Protein AF-A0A7Z1N8S4-F1 (afdb_monomer)

Structure (mmCIF, N/CA/C/O backbone):
data_AF-A0A7Z1N8S4-F1
#
_entry.id   AF-A0A7Z1N8S4-F1
#
loop_
_atom_site.group_PDB
_atom_site.id
_atom_site.type_symbol
_atom_site.label_atom_id
_atom_site.label_alt_id
_atom_site.label_comp_id
_atom_site.label_asym_id
_atom_site.label_entity_id
_atom_site.label_seq_id
_atom_site.pdbx_PDB_ins_code
_atom_site.Cartn_x
_atom_site.Cartn_y
_atom_site.Cartn_z
_atom_site.occupancy
_atom_site.B_iso_or_equiv
_atom_site.auth_seq_id
_atom_site.auth_comp_id
_atom_site.auth_asym_id
_atom_site.auth_atom_id
_atom_site.pdbx_PDB_model_num
ATOM 1 N N . GLY A 1 1 ? 11.224 17.276 -25.475 1.00 45.38 1 GLY A N 1
ATOM 2 C CA . GLY A 1 1 ? 9.980 16.967 -24.745 1.00 45.38 1 GLY A CA 1
ATOM 3 C C . GLY A 1 1 ? 10.039 15.533 -24.276 1.00 45.38 1 GLY A C 1
ATOM 4 O O . GLY A 1 1 ? 10.551 14.698 -25.012 1.00 45.38 1 GLY A O 1
ATOM 5 N N . ILE A 1 2 ? 9.596 15.248 -23.055 1.00 50.91 2 ILE A N 1
ATOM 6 C CA . ILE A 1 2 ? 9.594 13.884 -22.519 1.00 50.91 2 ILE A CA 1
ATOM 7 C C . ILE A 1 2 ? 8.451 13.149 -23.230 1.00 50.91 2 ILE A C 1
ATOM 9 O O . ILE A 1 2 ? 7.285 13.428 -22.971 1.00 50.91 2 ILE A O 1
ATOM 13 N N . GLY A 1 3 ? 8.774 12.304 -24.210 1.00 57.47 3 GLY A N 1
ATOM 14 C CA . GLY A 1 3 ? 7.764 11.551 -24.955 1.00 57.47 3 GLY A CA 1
ATOM 15 C C . GLY A 1 3 ? 7.028 10.577 -24.037 1.00 57.47 3 GLY A C 1
ATOM 16 O O . GLY A 1 3 ? 7.669 9.878 -23.246 1.00 57.47 3 GLY A O 1
ATOM 17 N N . LEU A 1 4 ? 5.698 10.542 -24.144 1.00 62.12 4 LEU A N 1
ATOM 18 C CA . LEU A 1 4 ? 4.865 9.547 -23.473 1.00 62.12 4 LEU A CA 1
ATOM 19 C C . LEU A 1 4 ? 5.305 8.133 -23.887 1.00 62.12 4 LEU A C 1
ATOM 21 O O . LEU A 1 4 ? 5.625 7.921 -25.061 1.00 62.12 4 LEU A O 1
ATOM 25 N N . PRO A 1 5 ? 5.329 7.159 -22.959 1.00 6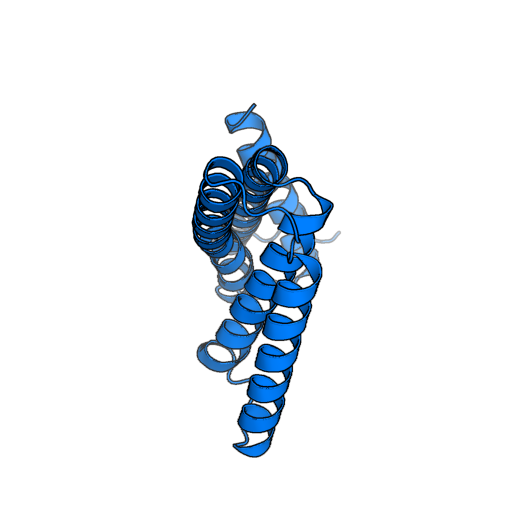3.97 5 PRO A N 1
ATOM 26 C CA . PRO A 1 5 ? 5.546 5.769 -23.335 1.00 63.97 5 PRO A CA 1
ATOM 27 C C . PRO A 1 5 ? 4.414 5.326 -24.272 1.00 63.97 5 PRO A C 1
ATOM 29 O O . PRO A 1 5 ? 3.249 5.589 -23.995 1.00 63.97 5 PRO A O 1
ATOM 32 N N . GLY A 1 6 ? 4.747 4.693 -25.397 1.00 70.81 6 GLY A N 1
ATOM 33 C CA . GLY A 1 6 ? 3.772 4.171 -26.361 1.00 70.81 6 GLY A CA 1
ATOM 34 C C . GLY A 1 6 ? 3.527 2.669 -26.191 1.00 70.81 6 GLY A C 1
ATOM 35 O O . GLY A 1 6 ? 4.354 1.954 -25.629 1.00 70.81 6 GLY A O 1
ATOM 36 N N . GLY A 1 7 ? 2.401 2.171 -26.706 1.00 78.31 7 GLY A N 1
ATOM 37 C CA . GLY A 1 7 ? 2.098 0.735 -26.750 1.00 78.31 7 GLY A CA 1
ATOM 38 C C . GLY A 1 7 ? 1.843 0.107 -25.374 1.00 78.31 7 GLY A C 1
ATOM 39 O O . GLY A 1 7 ? 1.203 0.709 -24.514 1.00 78.31 7 GLY A O 1
ATOM 40 N N . MET A 1 8 ? 2.351 -1.112 -25.160 1.00 77.88 8 MET A N 1
ATOM 41 C CA . MET A 1 8 ? 2.140 -1.892 -23.925 1.00 77.88 8 MET A CA 1
ATOM 42 C C . MET A 1 8 ? 2.617 -1.161 -22.666 1.00 77.88 8 MET A C 1
ATOM 44 O O . MET A 1 8 ? 2.021 -1.295 -21.603 1.00 77.88 8 MET A O 1
ATOM 48 N N . ALA A 1 9 ? 3.647 -0.330 -22.804 1.00 79.25 9 ALA A N 1
ATOM 49 C CA . ALA A 1 9 ? 4.199 0.473 -21.728 1.00 79.25 9 ALA A CA 1
ATOM 50 C C . ALA A 1 9 ? 3.178 1.451 -21.111 1.00 79.25 9 ALA A C 1
ATOM 52 O O . ALA A 1 9 ? 3.103 1.620 -19.891 1.00 79.25 9 ALA A O 1
ATOM 53 N N . LEU A 1 10 ? 2.340 2.056 -21.956 1.00 82.56 10 LEU A N 1
ATOM 54 C CA . LEU A 1 10 ? 1.260 2.937 -21.521 1.00 82.56 10 LEU A CA 1
ATOM 55 C C . LEU A 1 10 ? 0.187 2.149 -20.765 1.00 82.56 10 LEU A C 1
ATOM 57 O O . LEU A 1 10 ? -0.241 2.564 -19.691 1.00 82.56 10 LEU A O 1
ATOM 61 N N . VAL A 1 11 ? -0.201 0.988 -21.299 1.00 84.25 11 VAL A N 1
ATOM 62 C CA . VAL A 1 11 ? -1.229 0.117 -20.712 1.00 84.25 11 VAL A CA 1
ATOM 63 C C . VAL A 1 11 ? -0.804 -0.390 -19.333 1.00 84.25 11 VAL A C 1
ATOM 65 O O . VAL A 1 11 ? -1.565 -0.260 -18.379 1.00 84.25 11 VAL A O 1
ATOM 68 N N . PHE A 1 12 ? 0.423 -0.894 -19.185 1.00 84.88 12 PHE A N 1
ATOM 69 C CA . PHE A 1 12 ? 0.932 -1.355 -17.890 1.00 84.88 12 PHE A CA 1
ATOM 70 C C . PHE A 1 12 ? 1.063 -0.223 -16.866 1.00 84.88 12 PHE A C 1
ATOM 72 O O . PHE A 1 12 ? 0.772 -0.423 -15.687 1.00 84.88 12 PHE A O 1
ATOM 79 N N . SER A 1 13 ? 1.422 0.984 -17.304 1.00 86.19 13 SER A N 1
ATOM 80 C CA . SER A 1 13 ? 1.469 2.153 -16.420 1.00 86.19 13 SER A CA 1
ATOM 81 C C . SER A 1 13 ? 0.066 2.587 -15.966 1.00 86.19 13 SER A C 1
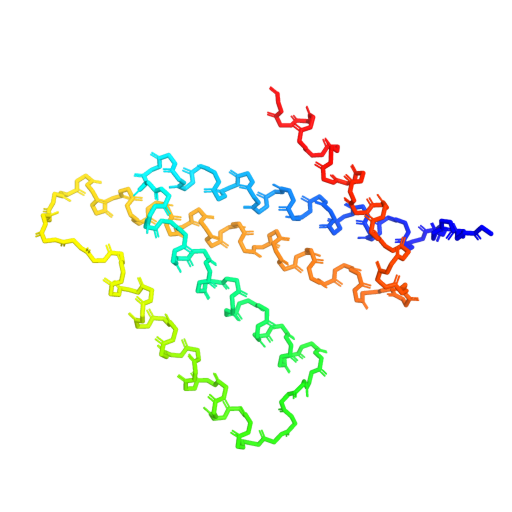ATOM 83 O O . SER A 1 13 ? -0.124 2.903 -14.794 1.00 86.19 13 SER A O 1
ATOM 85 N N . LEU A 1 14 ? -0.942 2.531 -16.847 1.00 89.31 14 LEU A N 1
ATOM 86 C CA . LEU A 1 14 ? -2.345 2.757 -16.474 1.00 89.31 14 LEU A CA 1
ATOM 87 C C . LEU A 1 14 ? -2.841 1.702 -15.476 1.00 89.31 14 LEU A C 1
ATOM 89 O O . LEU A 1 14 ? -3.449 2.057 -14.470 1.00 89.31 14 LEU A O 1
ATOM 93 N N . ILE A 1 15 ? -2.549 0.420 -15.724 1.00 88.94 15 ILE A N 1
ATOM 94 C CA . ILE A 1 15 ? -2.911 -0.692 -14.829 1.00 88.94 15 ILE A CA 1
ATOM 95 C C . ILE A 1 15 ? -2.235 -0.532 -13.464 1.00 88.94 15 ILE A C 1
ATOM 97 O O . ILE A 1 15 ? -2.871 -0.755 -12.439 1.00 88.94 15 ILE A O 1
ATOM 101 N N . SER A 1 16 ? -0.974 -0.098 -13.437 1.00 88.88 16 SER A N 1
ATOM 102 C CA . SER A 1 16 ? -0.255 0.215 -12.200 1.00 88.88 16 SER A CA 1
ATOM 103 C C . SER A 1 16 ? -0.973 1.304 -11.395 1.00 88.88 16 SER A C 1
ATOM 105 O O . SER A 1 16 ? -1.244 1.120 -10.208 1.00 88.88 16 SER A O 1
ATOM 107 N N . GLY A 1 17 ? -1.351 2.409 -12.048 1.00 89.62 17 GLY A N 1
ATOM 108 C CA . GLY A 1 17 ? -2.126 3.483 -11.424 1.00 89.62 17 GLY A CA 1
ATOM 109 C C . GLY A 1 17 ? -3.500 3.026 -10.930 1.00 89.62 17 GLY A C 1
ATOM 110 O O . GLY A 1 17 ? -3.911 3.368 -9.823 1.00 89.62 17 GLY A O 1
ATOM 111 N N . ALA A 1 18 ? -4.182 2.194 -11.717 1.00 91.88 18 ALA A N 1
ATOM 112 C CA . ALA A 1 18 ? -5.472 1.620 -11.357 1.00 91.88 18 ALA A CA 1
ATOM 113 C C . ALA A 1 18 ? -5.375 0.683 -10.140 1.00 91.88 18 ALA A C 1
ATOM 115 O O . ALA A 1 18 ? -6.186 0.781 -9.218 1.00 91.88 18 ALA A O 1
ATOM 116 N N . GLY A 1 19 ? -4.358 -0.184 -10.104 1.00 91.19 19 GLY A N 1
ATOM 117 C CA . GLY A 1 19 ? -4.077 -1.067 -8.971 1.00 91.19 19 GLY A CA 1
ATOM 118 C C . GLY A 1 19 ? -3.799 -0.283 -7.690 1.00 91.19 19 GLY A C 1
ATOM 119 O O . GLY A 1 19 ? -4.346 -0.606 -6.634 1.00 91.19 19 GLY A O 1
ATOM 120 N N . TRP A 1 20 ? -3.035 0.808 -7.792 1.00 91.50 20 TRP A N 1
ATOM 121 C CA . TRP A 1 20 ? -2.800 1.702 -6.661 1.00 91.50 20 TRP A CA 1
ATOM 122 C C . TRP A 1 20 ? -4.094 2.350 -6.159 1.00 9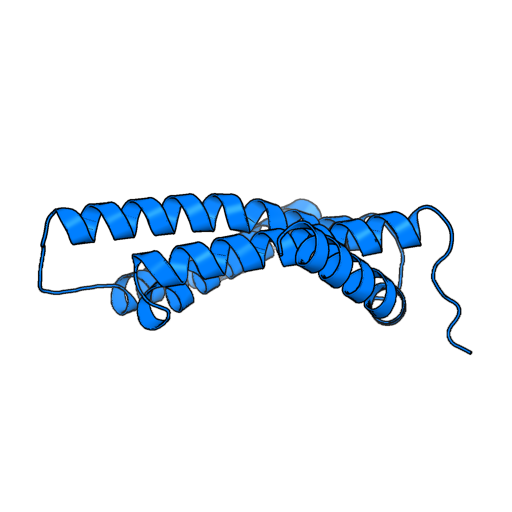1.50 20 TRP A C 1
ATOM 124 O O . TRP A 1 20 ? -4.376 2.302 -4.963 1.00 91.50 20 TRP A O 1
ATOM 134 N N . ALA A 1 21 ? -4.910 2.912 -7.056 1.00 93.12 21 ALA A N 1
ATOM 135 C CA . ALA A 1 21 ? -6.167 3.558 -6.678 1.00 93.12 21 ALA A CA 1
ATOM 136 C C . ALA A 1 21 ? -7.148 2.573 -6.027 1.00 93.12 21 ALA A C 1
ATOM 138 O O . ALA A 1 21 ? -7.776 2.902 -5.023 1.00 93.12 21 ALA A O 1
ATOM 139 N N . PHE A 1 22 ? -7.220 1.340 -6.529 1.00 92.56 22 PHE A N 1
ATOM 140 C CA . PHE A 1 22 ? -7.978 0.264 -5.893 1.00 92.56 22 PHE A CA 1
ATOM 141 C C . PHE A 1 22 ? -7.492 -0.021 -4.460 1.00 92.56 22 PHE A C 1
ATOM 143 O O . PHE A 1 22 ? -8.304 -0.070 -3.531 1.00 92.56 22 PHE A O 1
ATOM 150 N N . GLY A 1 23 ? -6.175 -0.146 -4.258 1.00 90.75 23 GLY A N 1
ATOM 151 C CA . GLY A 1 23 ? -5.580 -0.334 -2.931 1.00 90.75 23 GLY A CA 1
ATOM 152 C C . GLY A 1 23 ? -5.909 0.813 -1.966 1.00 90.75 23 GLY A C 1
ATOM 153 O O . GLY A 1 23 ? -6.261 0.576 -0.806 1.00 90.75 23 GLY A O 1
ATOM 154 N N . GLN A 1 24 ? -5.892 2.055 -2.456 1.00 91.31 24 GLN A N 1
ATOM 155 C CA . GLN A 1 24 ? -6.252 3.241 -1.671 1.00 91.31 24 GLN A CA 1
ATOM 156 C C . GLN A 1 24 ? -7.734 3.278 -1.297 1.00 91.31 24 GLN A C 1
ATOM 158 O O . GLN A 1 24 ? -8.060 3.506 -0.135 1.00 91.31 24 GLN A O 1
ATOM 163 N N . ILE A 1 25 ? -8.641 2.976 -2.230 1.00 92.44 25 ILE A N 1
ATOM 164 C CA . ILE A 1 25 ? -10.087 2.917 -1.959 1.00 92.44 25 ILE A CA 1
ATOM 165 C C . ILE A 1 25 ? -10.393 1.924 -0.833 1.00 92.44 25 ILE A C 1
ATOM 167 O O . ILE A 1 25 ? -11.162 2.219 0.082 1.00 92.44 25 ILE A O 1
ATOM 171 N N . ILE A 1 26 ? -9.765 0.749 -0.860 1.00 92.00 26 ILE A N 1
ATOM 172 C CA . ILE A 1 26 ? -9.933 -0.250 0.198 1.00 92.00 26 ILE A CA 1
ATOM 173 C C . ILE A 1 26 ? -9.349 0.238 1.527 1.00 92.00 26 ILE A C 1
ATOM 175 O O . ILE A 1 26 ? -9.939 0.008 2.585 1.00 92.00 26 ILE A O 1
ATOM 179 N N . THR A 1 27 ? -8.221 0.945 1.476 1.00 90.75 27 THR A N 1
ATOM 180 C CA . THR A 1 27 ? -7.611 1.563 2.657 1.00 90.75 27 THR A CA 1
ATOM 181 C C . THR A 1 27 ? -8.560 2.585 3.293 1.00 90.75 27 THR A C 1
ATOM 183 O O . THR A 1 27 ? -8.745 2.560 4.509 1.00 90.75 27 THR A O 1
ATOM 186 N N . PHE A 1 28 ? -9.258 3.401 2.495 1.00 91.06 28 PHE A N 1
ATOM 187 C CA . PHE A 1 28 ? -10.284 4.320 3.001 1.00 91.06 28 PHE A CA 1
ATOM 188 C C . PHE A 1 28 ? -11.456 3.589 3.663 1.00 91.06 28 PHE A C 1
ATOM 190 O O . PHE A 1 28 ? -11.858 3.960 4.764 1.00 91.06 28 PHE A O 1
ATOM 197 N N . LYS A 1 29 ? -11.935 2.482 3.085 1.00 90.75 29 LYS A N 1
ATOM 198 C CA . LYS A 1 29 ? -12.963 1.643 3.732 1.00 90.75 29 LYS A CA 1
ATOM 199 C C . LYS A 1 29 ? -12.485 1.062 5.065 1.00 90.75 29 LYS A C 1
ATOM 201 O O . LYS A 1 29 ? -13.251 0.965 6.019 1.00 90.75 29 LYS A O 1
ATOM 206 N N . ALA A 1 30 ? -11.209 0.693 5.167 1.00 89.88 30 ALA A N 1
ATOM 207 C CA . ALA A 1 30 ? -10.631 0.263 6.437 1.00 89.88 30 ALA A CA 1
ATOM 208 C C . ALA A 1 30 ? -10.564 1.415 7.459 1.00 89.88 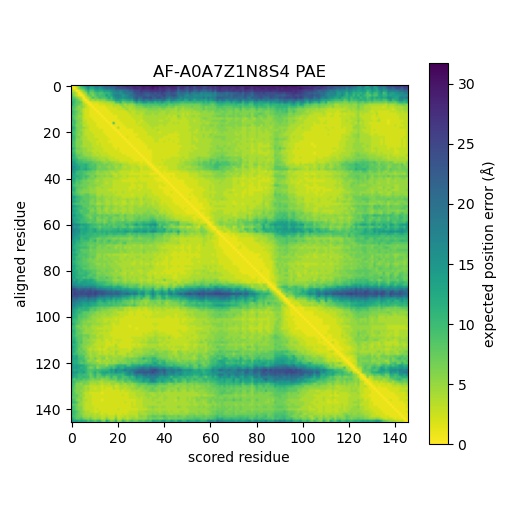30 ALA A C 1
ATOM 210 O O . ALA A 1 30 ? -10.767 1.177 8.651 1.00 89.88 30 ALA A O 1
ATOM 211 N N . PHE A 1 31 ? -10.333 2.658 7.015 1.00 91.44 31 PHE A N 1
ATOM 212 C CA . PHE A 1 31 ? -10.335 3.839 7.888 1.00 91.44 31 PHE A CA 1
ATOM 213 C C . PHE A 1 31 ? -11.708 4.078 8.518 1.00 91.44 31 PHE A C 1
ATOM 215 O O . PHE A 1 31 ? -11.768 4.412 9.699 1.00 91.44 31 PHE A O 1
ATOM 222 N N . GLU A 1 32 ? -12.793 3.838 7.783 1.00 89.50 32 GLU A N 1
ATOM 223 C CA . GLU A 1 32 ? -14.163 3.939 8.306 1.00 89.50 32 GLU A CA 1
ATOM 224 C C . GLU A 1 32 ? -14.464 2.892 9.394 1.00 89.50 32 GLU A C 1
ATOM 226 O O . GLU A 1 32 ? -15.209 3.170 10.330 1.00 89.50 32 GLU A O 1
ATOM 231 N N . LEU A 1 33 ? -13.855 1.700 9.320 1.00 88.00 33 LEU A N 1
ATOM 232 C CA . LEU A 1 33 ? -14.114 0.607 10.268 1.00 88.00 33 LEU A CA 1
ATOM 233 C C . LEU A 1 33 ? -13.352 0.727 11.593 1.00 88.00 33 LEU A C 1
ATOM 235 O O . LEU A 1 33 ? -13.883 0.360 12.642 1.00 88.00 33 LEU A O 1
ATOM 239 N N . VAL A 1 34 ? -12.082 1.146 11.551 1.00 87.50 34 VAL A N 1
ATOM 240 C CA . VAL A 1 34 ? -11.187 1.113 12.730 1.00 87.50 34 VAL A CA 1
ATOM 241 C C . VAL A 1 34 ? -10.515 2.446 13.051 1.00 87.50 34 VAL A C 1
ATOM 243 O O . VAL A 1 34 ? -9.783 2.530 14.041 1.00 87.50 34 VAL A O 1
ATOM 246 N N . GLY A 1 35 ? -10.763 3.480 12.248 1.00 86.75 35 GLY A N 1
ATOM 247 C CA . GLY A 1 35 ? -10.089 4.770 12.332 1.00 86.75 35 GLY A CA 1
ATOM 248 C C . GLY A 1 35 ? -8.711 4.767 11.665 1.00 86.75 35 GLY A C 1
ATOM 249 O O . GLY A 1 35 ? -8.008 3.752 11.602 1.00 86.75 35 GLY A O 1
ATOM 250 N N . SER A 1 36 ? -8.290 5.941 11.191 1.00 86.31 36 SER A N 1
ATOM 251 C CA . SER A 1 36 ? -6.999 6.132 10.518 1.00 86.31 36 SER A CA 1
ATOM 252 C C . SER A 1 36 ? -5.806 5.781 11.411 1.00 86.31 36 SER A C 1
ATOM 254 O O . SER A 1 36 ? -4.863 5.153 10.939 1.00 86.31 36 SER A O 1
ATOM 256 N N . SER A 1 37 ? -5.862 6.092 12.712 1.00 85.12 37 SER A N 1
ATOM 257 C CA . SER A 1 37 ? -4.777 5.835 13.677 1.00 85.12 37 SER A CA 1
ATOM 258 C C . SER A 1 37 ? -4.405 4.357 13.820 1.00 85.12 37 SER A C 1
ATOM 260 O O . SER A 1 37 ? -3.269 4.042 14.166 1.00 85.12 37 SER A O 1
ATOM 262 N N . ARG A 1 38 ? -5.342 3.446 13.531 1.00 84.12 38 ARG A N 1
ATOM 263 C CA . ARG A 1 38 ? -5.137 1.993 13.609 1.00 84.12 38 ARG A CA 1
ATOM 264 C C . ARG A 1 38 ? -4.940 1.360 12.247 1.00 84.12 38 ARG A C 1
ATOM 266 O O . ARG A 1 38 ? -4.076 0.506 12.081 1.00 84.12 38 ARG A O 1
ATOM 273 N N . ALA A 1 39 ? -5.707 1.788 11.255 1.00 86.69 39 ALA A N 1
ATOM 274 C CA . ALA A 1 39 ? -5.553 1.264 9.909 1.00 86.69 39 ALA A CA 1
ATOM 275 C C . ALA A 1 39 ? -4.203 1.649 9.279 1.00 86.69 39 ALA A C 1
ATOM 277 O O . ALA A 1 39 ? -3.627 0.821 8.579 1.00 86.69 39 ALA A O 1
ATOM 278 N N . MET A 1 40 ? -3.665 2.844 9.565 1.00 88.00 40 MET A N 1
ATOM 279 C CA . MET A 1 40 ? -2.367 3.309 9.048 1.00 88.00 40 MET A CA 1
ATOM 280 C C . MET A 1 40 ? -1.194 2.377 9.422 1.00 88.00 40 MET A C 1
ATOM 282 O O . MET A 1 40 ? -0.485 1.935 8.514 1.00 88.00 40 MET A O 1
ATOM 286 N N . PRO A 1 41 ? -0.987 1.999 10.703 1.00 88.38 41 PRO A N 1
ATOM 287 C CA . PRO A 1 41 ? 0.026 1.004 11.063 1.00 88.38 41 PRO A CA 1
ATOM 288 C C . PRO A 1 41 ? -0.165 -0.350 10.370 1.00 88.38 41 PRO A C 1
ATOM 290 O O . PRO A 1 41 ? 0.814 -0.951 9.933 1.00 88.38 41 PRO A O 1
ATOM 293 N N . ILE A 1 42 ? -1.412 -0.824 10.240 1.00 88.88 42 ILE A N 1
ATOM 294 C CA . ILE A 1 42 ? -1.709 -2.122 9.613 1.00 88.88 42 ILE A CA 1
ATOM 295 C C . ILE A 1 42 ? -1.356 -2.096 8.125 1.00 88.88 42 ILE A C 1
ATOM 297 O O . ILE A 1 42 ? -0.631 -2.971 7.658 1.00 88.88 42 ILE A O 1
ATOM 301 N N . THR A 1 43 ? -1.843 -1.097 7.380 1.00 87.00 43 THR A N 1
ATOM 302 C CA . THR A 1 43 ? -1.555 -0.996 5.942 1.00 87.00 43 THR A CA 1
ATOM 303 C C . THR A 1 43 ? -0.070 -0.783 5.691 1.00 87.00 43 THR A C 1
ATOM 305 O O . THR A 1 43 ? 0.481 -1.421 4.808 1.00 87.00 43 THR A O 1
ATOM 308 N N . THR A 1 44 ? 0.613 0.019 6.511 1.00 88.25 44 THR A N 1
ATOM 309 C CA . THR A 1 44 ? 2.061 0.223 6.371 1.00 88.25 44 THR A CA 1
ATOM 310 C C . THR A 1 44 ? 2.819 -1.090 6.556 1.00 88.25 44 THR A C 1
ATOM 312 O O . THR A 1 44 ? 3.702 -1.408 5.764 1.00 88.25 44 THR A O 1
ATOM 315 N N . ALA A 1 45 ? 2.460 -1.892 7.565 1.00 89.94 45 ALA A N 1
ATOM 316 C CA . ALA A 1 45 ? 3.082 -3.195 7.771 1.00 89.94 45 ALA A CA 1
ATOM 317 C C . ALA A 1 45 ? 2.830 -4.145 6.594 1.00 89.94 45 ALA A C 1
ATOM 319 O O . ALA A 1 45 ? 3.761 -4.805 6.136 1.00 89.94 45 ALA A O 1
ATOM 320 N N . PHE A 1 46 ? 1.600 -4.190 6.077 1.00 89.38 46 PHE A N 1
ATOM 321 C CA . PHE A 1 46 ? 1.276 -5.020 4.922 1.00 89.38 46 PHE A CA 1
ATOM 322 C C . PHE A 1 46 ? 1.990 -4.570 3.648 1.00 89.38 46 PHE A C 1
ATOM 324 O O . PHE A 1 46 ? 2.583 -5.417 2.987 1.00 89.38 46 PHE A O 1
ATOM 331 N N . GLN A 1 47 ? 2.054 -3.268 3.374 1.00 87.31 47 GLN A N 1
ATOM 332 C CA . GLN A 1 47 ? 2.771 -2.730 2.219 1.00 87.31 47 GLN A CA 1
ATOM 333 C C . GLN A 1 47 ? 4.268 -3.038 2.302 1.00 87.31 47 GLN A C 1
ATOM 335 O O . GLN A 1 47 ? 4.876 -3.438 1.311 1.00 87.31 47 GLN A O 1
ATOM 340 N N . LEU A 1 48 ? 4.876 -2.905 3.489 1.00 89.19 48 LEU A N 1
ATOM 341 C CA . LEU A 1 48 ? 6.284 -3.250 3.702 1.00 89.19 48 LEU A CA 1
ATOM 342 C C . LEU A 1 48 ? 6.538 -4.745 3.501 1.00 89.19 48 LEU A C 1
ATOM 344 O O . LEU A 1 48 ? 7.534 -5.111 2.876 1.00 89.19 48 LEU A O 1
ATOM 348 N N . LEU A 1 49 ? 5.639 -5.608 3.981 1.00 88.94 49 LEU A N 1
ATOM 349 C CA . LEU A 1 49 ? 5.702 -7.045 3.713 1.00 88.94 49 LEU A CA 1
ATOM 350 C C . LEU A 1 49 ? 5.556 -7.334 2.220 1.00 88.94 49 LEU A C 1
ATOM 352 O O . LEU A 1 49 ? 6.396 -8.029 1.659 1.00 88.94 49 LEU A O 1
ATOM 356 N N . GLY A 1 50 ? 4.535 -6.781 1.567 1.00 85.56 50 GLY A N 1
ATOM 357 C CA . GLY A 1 50 ? 4.261 -6.980 0.150 1.00 85.56 50 GLY A CA 1
ATOM 358 C C . GLY A 1 50 ? 5.432 -6.547 -0.727 1.00 85.56 50 GLY A C 1
ATOM 359 O O . GLY A 1 50 ? 5.945 -7.347 -1.508 1.00 85.56 50 GLY A O 1
ATOM 360 N N . ALA A 1 51 ? 5.918 -5.320 -0.540 1.00 85.25 51 ALA A N 1
ATOM 361 C CA . ALA A 1 51 ? 7.043 -4.779 -1.293 1.00 85.25 51 ALA A CA 1
ATOM 362 C C . ALA A 1 51 ? 8.349 -5.542 -1.027 1.00 85.25 51 ALA A C 1
ATOM 364 O O . ALA A 1 51 ? 9.104 -5.808 -1.963 1.00 85.25 51 ALA A O 1
ATOM 365 N N . SER A 1 52 ? 8.616 -5.936 0.224 1.00 87.62 52 SER A N 1
ATOM 366 C CA . SER A 1 52 ? 9.831 -6.689 0.556 1.00 87.62 52 SER A CA 1
ATOM 367 C C . SER A 1 52 ? 9.792 -8.098 -0.020 1.00 87.62 52 SER A C 1
ATOM 369 O O . SER A 1 52 ? 10.758 -8.524 -0.645 1.00 87.62 52 SER A O 1
ATOM 371 N N . LEU A 1 53 ? 8.675 -8.815 0.126 1.00 85.25 53 LEU A N 1
ATOM 372 C CA . LEU A 1 53 ? 8.515 -10.150 -0.451 1.00 85.25 53 LEU A CA 1
ATOM 373 C C . LEU A 1 53 ? 8.608 -10.096 -1.979 1.00 85.25 53 LEU A C 1
ATOM 375 O O . LEU A 1 53 ? 9.318 -10.911 -2.566 1.00 85.25 53 LEU A O 1
ATOM 379 N N . TRP A 1 54 ? 7.988 -9.099 -2.617 1.00 84.44 54 TRP A N 1
ATOM 380 C CA . TRP A 1 54 ? 8.142 -8.871 -4.052 1.00 84.44 54 TRP A CA 1
ATOM 381 C C . TRP A 1 54 ? 9.608 -8.629 -4.433 1.00 84.44 54 TRP A C 1
ATOM 383 O O . TRP A 1 54 ? 10.139 -9.301 -5.312 1.00 84.44 54 TRP A O 1
ATOM 393 N N . GLY A 1 55 ? 10.308 -7.733 -3.735 1.00 82.81 55 GLY A N 1
ATOM 394 C CA . GLY A 1 55 ? 11.720 -7.449 -3.998 1.00 82.81 55 GLY A CA 1
ATOM 395 C C . GLY A 1 55 ? 12.638 -8.663 -3.813 1.00 82.81 55 GLY A C 1
ATOM 396 O O . GLY A 1 55 ? 13.639 -8.800 -4.514 1.00 82.81 55 GLY A O 1
ATOM 397 N N . VAL A 1 56 ? 12.300 -9.573 -2.903 1.00 85.88 56 VAL A N 1
ATOM 398 C CA . VAL A 1 56 ? 13.068 -10.802 -2.675 1.00 85.88 56 VAL A CA 1
ATOM 399 C C . VAL A 1 56 ? 12.802 -11.844 -3.750 1.00 85.88 56 VAL A C 1
ATOM 401 O O . VAL A 1 56 ? 13.754 -12.431 -4.259 1.00 85.88 56 VAL A O 1
ATOM 404 N N . PHE A 1 57 ? 11.534 -12.088 -4.085 1.00 81.62 57 PHE A N 1
ATOM 405 C CA . PHE A 1 57 ? 11.155 -13.162 -5.002 1.00 81.62 57 PHE A CA 1
ATOM 406 C C . PHE A 1 57 ? 11.241 -12.758 -6.475 1.00 81.62 57 PHE A C 1
ATOM 408 O O . PHE A 1 57 ? 11.721 -13.550 -7.280 1.00 81.62 57 PHE A O 1
ATOM 415 N N . ALA A 1 58 ? 10.797 -11.551 -6.830 1.00 80.31 58 ALA A N 1
ATOM 416 C CA . ALA A 1 58 ? 10.755 -11.084 -8.215 1.00 80.31 58 ALA A CA 1
ATOM 417 C C . ALA A 1 58 ? 12.075 -10.438 -8.658 1.00 80.31 58 ALA A C 1
ATOM 419 O O . ALA A 1 58 ? 12.532 -10.686 -9.769 1.00 80.31 58 ALA A O 1
ATOM 420 N N . LEU A 1 59 ? 12.699 -9.628 -7.793 1.00 80.00 59 LEU A N 1
ATOM 421 C CA . LEU A 1 59 ? 13.927 -8.891 -8.130 1.00 80.00 59 LEU A CA 1
ATOM 422 C C . LEU A 1 59 ? 15.207 -9.567 -7.624 1.00 80.00 59 LEU A C 1
ATOM 424 O O . LEU A 1 59 ? 16.301 -9.207 -8.048 1.00 80.00 59 LEU A O 1
ATOM 428 N N . GLY A 1 60 ? 15.100 -10.535 -6.708 1.00 81.44 60 GLY A N 1
ATOM 429 C CA . GLY A 1 60 ? 16.271 -11.203 -6.137 1.00 81.44 60 GLY A CA 1
ATOM 430 C C . GLY A 1 60 ? 17.159 -10.281 -5.292 1.00 81.44 60 GLY A C 1
ATOM 431 O O . GLY A 1 60 ? 18.325 -10.601 -5.067 1.00 81.44 60 GLY A O 1
ATOM 432 N N . ASN A 1 61 ? 16.625 -9.159 -4.786 1.00 80.31 61 ASN A N 1
ATOM 433 C CA . ASN A 1 61 ? 17.394 -8.100 -4.113 1.00 80.31 61 ASN A CA 1
ATOM 434 C C . ASN A 1 61 ? 18.122 -8.561 -2.837 1.00 80.31 61 ASN A C 1
ATOM 436 O O . ASN A 1 61 ? 19.009 -7.863 -2.345 1.00 80.31 61 ASN A O 1
ATOM 440 N N . TRP A 1 62 ? 17.767 -9.724 -2.278 1.00 86.69 62 TRP A N 1
ATOM 441 C CA . TRP A 1 62 ? 18.465 -10.345 -1.146 1.00 86.69 62 TRP A CA 1
ATOM 442 C C . TRP A 1 62 ? 19.257 -11.579 -1.611 1.00 86.69 62 TRP A C 1
ATOM 444 O O . TRP A 1 62 ? 18.833 -12.711 -1.352 1.00 86.69 62 TRP A O 1
ATOM 454 N N . PRO A 1 63 ? 20.413 -11.394 -2.282 1.00 82.25 63 PRO A N 1
ATOM 455 C CA . PRO A 1 63 ? 21.177 -12.510 -2.838 1.00 82.25 63 PRO A CA 1
ATOM 456 C C . PRO A 1 63 ? 21.822 -13.390 -1.754 1.00 82.25 63 PRO A C 1
ATOM 458 O O . PRO A 1 63 ? 21.978 -14.592 -1.948 1.00 82.25 63 PRO A O 1
ATOM 461 N N . GLY A 1 64 ? 22.165 -12.822 -0.590 1.00 88.25 64 GLY A N 1
ATOM 462 C CA . GLY A 1 64 ? 22.822 -13.535 0.511 1.00 88.25 64 GLY A CA 1
ATOM 463 C C . GLY A 1 64 ? 21.868 -14.023 1.605 1.00 88.25 64 GLY A C 1
ATOM 464 O O . GLY A 1 64 ? 20.873 -13.367 1.917 1.00 88.25 64 GLY A O 1
ATOM 465 N N . ILE A 1 65 ? 22.218 -15.140 2.256 1.00 86.94 65 ILE A N 1
ATOM 466 C CA . ILE A 1 65 ? 21.478 -15.686 3.413 1.00 86.94 65 ILE A CA 1
ATOM 467 C C . ILE A 1 65 ? 21.400 -14.653 4.549 1.00 86.94 65 ILE A C 1
ATOM 469 O O . ILE A 1 65 ? 20.333 -14.459 5.123 1.00 86.94 65 ILE A O 1
ATOM 473 N N . THR A 1 66 ? 22.488 -13.924 4.814 1.00 89.44 66 THR A N 1
ATOM 474 C CA . THR A 1 66 ? 22.528 -12.857 5.826 1.00 89.44 66 THR A CA 1
ATOM 475 C C . THR A 1 66 ? 21.504 -11.754 5.548 1.00 89.44 66 THR A C 1
ATOM 477 O O . THR A 1 66 ? 20.773 -11.362 6.454 1.00 89.44 66 THR A O 1
ATOM 480 N N . ASN A 1 67 ? 21.381 -11.303 4.293 1.00 88.38 67 ASN A N 1
ATOM 481 C CA . ASN A 1 67 ? 20.413 -10.270 3.903 1.00 88.38 67 ASN A CA 1
ATOM 482 C C . ASN A 1 67 ? 18.977 -10.754 4.117 1.00 88.38 67 ASN A C 1
ATOM 484 O O . ASN A 1 67 ? 18.140 -9.995 4.598 1.00 88.38 67 ASN A O 1
ATOM 488 N N . LYS A 1 68 ? 18.709 -12.035 3.821 1.00 88.38 68 LYS A N 1
ATOM 489 C CA . LYS A 1 68 ? 17.405 -12.651 4.081 1.00 88.38 68 LYS A CA 1
ATOM 490 C C . LYS A 1 68 ? 17.099 -12.695 5.573 1.00 88.38 68 LYS A C 1
ATOM 492 O O . LYS A 1 68 ? 16.020 -12.273 5.969 1.00 88.38 68 LYS A O 1
ATOM 497 N N . ILE A 1 69 ? 18.040 -13.144 6.402 1.00 91.38 69 ILE A N 1
ATOM 498 C CA . ILE A 1 69 ? 17.849 -13.224 7.858 1.00 91.38 69 ILE A CA 1
ATOM 499 C C . ILE A 1 69 ? 17.572 -11.837 8.448 1.00 91.38 69 ILE A C 1
ATOM 501 O O . ILE A 1 69 ? 16.576 -11.662 9.147 1.00 91.38 69 ILE A O 1
ATOM 505 N N . ILE A 1 70 ? 18.411 -10.843 8.139 1.00 92.62 70 ILE A N 1
ATOM 506 C CA . ILE A 1 70 ? 18.243 -9.472 8.643 1.00 92.62 70 ILE A CA 1
ATOM 507 C C . ILE A 1 70 ? 16.924 -8.874 8.143 1.00 92.62 70 ILE A C 1
ATOM 509 O O . ILE A 1 70 ? 16.176 -8.296 8.928 1.00 92.62 70 ILE A O 1
ATOM 513 N N . GLY A 1 71 ? 16.613 -9.049 6.857 1.00 90.56 71 GLY A N 1
ATOM 514 C CA . GLY A 1 71 ? 15.380 -8.554 6.258 1.00 90.56 71 GLY A CA 1
ATOM 515 C C . GLY A 1 71 ? 14.131 -9.156 6.901 1.00 90.56 71 GLY A C 1
ATOM 516 O O . GLY A 1 71 ? 13.230 -8.421 7.298 1.00 90.56 71 GLY A O 1
ATOM 517 N N . PHE A 1 72 ? 14.091 -10.476 7.099 1.00 90.12 72 PHE A N 1
ATOM 518 C CA . PHE A 1 72 ? 12.980 -11.131 7.795 1.00 90.12 72 PHE A CA 1
ATOM 519 C C . PHE A 1 72 ? 12.864 -10.694 9.260 1.00 90.12 72 PHE A C 1
ATOM 521 O O . PHE A 1 72 ? 11.752 -10.463 9.729 1.00 90.12 72 PHE A O 1
ATOM 528 N N . LEU A 1 73 ? 13.980 -10.520 9.975 1.00 93.19 73 LEU A N 1
ATOM 529 C CA . LEU A 1 73 ? 13.961 -9.987 11.341 1.00 93.19 73 LEU A CA 1
ATOM 530 C C . LEU A 1 73 ? 13.391 -8.562 11.387 1.00 93.19 73 LEU A C 1
ATOM 532 O O . LEU A 1 73 ? 12.557 -8.272 12.242 1.00 93.19 73 LEU A O 1
ATOM 536 N N . ALA A 1 74 ? 13.770 -7.693 10.448 1.00 92.00 74 ALA A N 1
ATOM 537 C CA . ALA A 1 74 ? 13.219 -6.343 10.354 1.00 92.00 74 ALA A CA 1
ATOM 538 C C . ALA A 1 74 ? 11.701 -6.362 10.098 1.00 92.00 74 ALA A C 1
ATOM 540 O O . ALA A 1 74 ? 10.954 -5.641 10.761 1.00 92.00 74 ALA A O 1
ATOM 541 N N . LEU A 1 75 ? 11.228 -7.237 9.203 1.00 9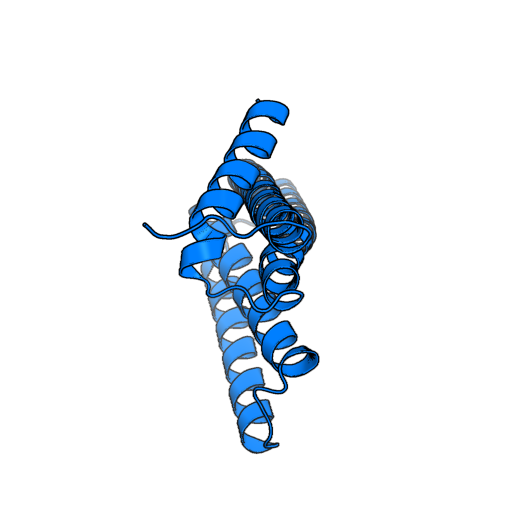0.94 75 LEU A N 1
ATOM 542 C CA . LEU A 1 75 ? 9.796 -7.426 8.942 1.00 90.94 75 LEU A CA 1
ATOM 543 C C . LEU A 1 75 ? 9.033 -7.909 10.184 1.00 90.94 75 LEU A C 1
ATOM 545 O O . LEU A 1 75 ? 7.929 -7.434 10.448 1.00 90.94 75 LEU A O 1
ATOM 549 N N . LEU A 1 76 ? 9.623 -8.804 10.983 1.00 91.44 76 LEU A N 1
ATOM 550 C CA . LEU A 1 76 ? 9.033 -9.240 12.252 1.00 91.44 76 LEU A CA 1
ATOM 551 C C . LEU A 1 76 ? 8.919 -8.089 13.257 1.00 91.44 76 LEU A C 1
ATOM 553 O O . LEU A 1 76 ? 7.879 -7.939 13.896 1.00 91.44 76 LEU A O 1
ATOM 557 N N . VAL A 1 77 ? 9.949 -7.247 13.373 1.00 93.12 77 VAL A N 1
ATOM 558 C CA . VAL A 1 77 ? 9.918 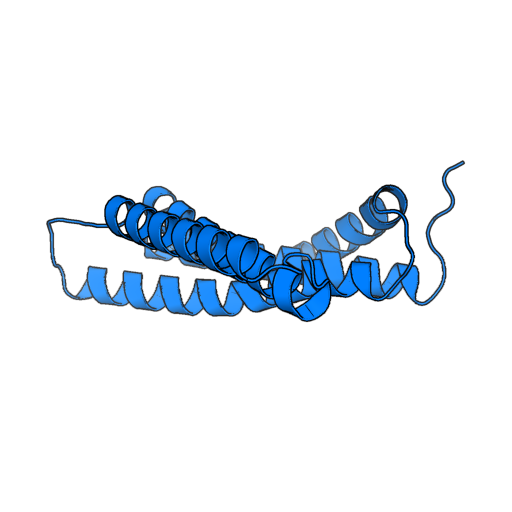-6.067 14.252 1.00 93.12 77 VAL A CA 1
ATOM 559 C C . VAL A 1 77 ? 8.829 -5.083 13.813 1.00 93.12 77 VAL A C 1
ATOM 561 O O . VAL A 1 77 ? 8.074 -4.602 14.657 1.00 93.12 77 VAL A O 1
ATOM 564 N N . ILE A 1 78 ? 8.683 -4.837 12.507 1.00 91.12 78 ILE A N 1
ATOM 565 C CA . ILE A 1 78 ? 7.617 -3.985 11.949 1.00 91.12 78 ILE A CA 1
ATOM 566 C C . ILE A 1 78 ? 6.231 -4.543 12.294 1.00 91.12 78 ILE A C 1
ATOM 568 O O . ILE A 1 78 ? 5.361 -3.796 12.741 1.00 91.12 78 ILE A O 1
ATOM 572 N N . LEU A 1 79 ? 6.026 -5.854 12.137 1.00 88.56 79 LEU A N 1
ATOM 573 C CA . LEU A 1 79 ? 4.768 -6.521 12.481 1.00 88.56 79 LEU A CA 1
ATOM 574 C C . LEU A 1 79 ? 4.422 -6.390 13.969 1.00 88.56 79 LEU A C 1
ATOM 576 O O . LEU A 1 79 ? 3.266 -6.142 14.321 1.00 88.56 79 LEU A O 1
ATOM 580 N N . ILE A 1 80 ? 5.418 -6.537 14.846 1.00 90.38 80 ILE A N 1
ATOM 581 C CA . ILE A 1 80 ? 5.245 -6.348 16.290 1.00 90.38 80 ILE A CA 1
ATOM 582 C C . ILE A 1 80 ? 4.881 -4.892 16.589 1.00 90.38 80 ILE A C 1
ATOM 584 O O . ILE A 1 80 ? 3.905 -4.651 17.299 1.00 90.38 80 ILE A O 1
ATOM 588 N N . GLY A 1 81 ? 5.603 -3.930 16.007 1.00 89.56 81 GLY A N 1
ATOM 589 C CA . GLY A 1 81 ? 5.330 -2.502 16.169 1.00 89.56 81 GLY A CA 1
ATOM 590 C C . GLY A 1 81 ? 3.911 -2.135 15.739 1.00 89.56 81 GLY A C 1
ATOM 591 O O . GLY A 1 81 ? 3.164 -1.554 16.521 1.00 89.56 81 GLY A O 1
ATOM 592 N N . ALA A 1 82 ? 3.491 -2.574 14.551 1.00 88.38 82 ALA A N 1
ATOM 593 C CA . ALA A 1 82 ? 2.135 -2.350 14.058 1.00 88.38 82 ALA A CA 1
ATOM 594 C C . ALA A 1 82 ? 1.072 -2.960 14.984 1.00 88.38 82 ALA A C 1
ATOM 596 O O . ALA A 1 82 ? 0.075 -2.310 15.299 1.00 88.38 82 ALA A O 1
ATOM 597 N N . ARG A 1 83 ? 1.298 -4.180 15.492 1.00 85.56 83 ARG A N 1
ATOM 598 C CA . ARG A 1 83 ? 0.401 -4.811 16.470 1.00 85.56 83 ARG A CA 1
ATOM 599 C C . ARG A 1 83 ? 0.310 -4.004 17.767 1.00 85.56 83 ARG A C 1
ATOM 601 O O . ARG A 1 83 ? -0.786 -3.871 18.308 1.00 85.56 83 ARG A O 1
ATOM 608 N N . MET A 1 84 ? 1.432 -3.488 18.265 1.00 87.38 84 MET A N 1
ATOM 609 C CA . MET A 1 84 ? 1.472 -2.666 19.477 1.00 87.38 84 MET A CA 1
ATOM 610 C C . MET A 1 84 ? 0.728 -1.341 19.288 1.00 87.38 84 MET A C 1
ATOM 612 O O . MET A 1 84 ? -0.010 -0.941 20.180 1.00 87.38 84 MET A O 1
ATOM 616 N N . THR A 1 85 ? 0.846 -0.693 18.124 1.00 86.56 85 THR A N 1
ATOM 617 C CA . THR A 1 85 ? 0.146 0.572 17.835 1.00 86.56 85 THR A CA 1
ATOM 618 C C . THR A 1 85 ? -1.371 0.401 17.731 1.00 86.56 85 THR A C 1
ATOM 620 O O . THR A 1 85 ? -2.130 1.300 18.079 1.00 86.56 85 THR A O 1
ATOM 623 N N . VAL A 1 86 ? -1.834 -0.758 17.261 1.00 83.19 86 VAL A N 1
ATOM 624 C CA . VAL A 1 86 ? -3.265 -1.033 17.047 1.00 83.19 86 VAL A CA 1
ATOM 625 C C . VAL A 1 86 ? -3.947 -1.591 18.300 1.00 83.19 86 VAL A C 1
ATOM 627 O O . VAL A 1 86 ? -5.180 -1.659 18.371 1.00 83.19 86 VAL A O 1
ATOM 630 N N . TRP A 1 87 ? -3.161 -1.999 19.298 1.00 81.31 87 TRP A N 1
ATOM 631 C CA . TRP A 1 87 ? -3.668 -2.580 20.531 1.00 81.31 87 TRP A CA 1
ATOM 632 C C . TRP A 1 87 ? -4.624 -1.626 21.260 1.00 81.31 87 TRP A C 1
ATOM 634 O O . TRP A 1 87 ? -4.463 -0.406 21.264 1.00 81.31 87 TRP A O 1
ATOM 644 N N . THR A 1 88 ? -5.656 -2.195 21.877 1.00 70.88 88 THR A N 1
ATOM 645 C CA . THR A 1 88 ? -6.591 -1.448 22.713 1.00 70.88 88 THR A CA 1
ATOM 646 C C . THR A 1 88 ? -6.950 -2.254 23.948 1.00 70.88 88 THR A C 1
ATOM 648 O O . THR A 1 88 ? -7.051 -3.482 23.896 1.00 70.88 88 THR A O 1
ATOM 651 N N . GLU A 1 89 ? -7.159 -1.544 25.050 1.00 65.31 89 GLU A N 1
ATOM 652 C CA . GLU A 1 89 ? -7.502 -2.115 26.348 1.00 65.31 89 GLU A CA 1
ATOM 653 C C . GLU A 1 89 ? -8.974 -2.571 26.404 1.00 65.31 89 GLU A C 1
ATOM 655 O O . GLU A 1 89 ? -9.296 -3.604 26.994 1.00 65.31 89 GLU A O 1
ATOM 660 N N . THR A 1 90 ? -9.875 -1.872 25.703 1.00 61.56 90 THR A N 1
ATOM 661 C CA . THR A 1 90 ? -11.316 -2.163 25.696 1.00 61.56 90 THR A CA 1
ATOM 662 C C . THR A 1 90 ? -11.671 -3.257 24.681 1.00 61.56 90 THR A C 1
ATOM 664 O O . THR A 1 90 ? -11.848 -3.008 23.489 1.00 61.56 90 THR A O 1
ATOM 667 N N . LYS A 1 91 ? -11.819 -4.499 25.152 1.00 61.56 91 LYS A N 1
ATOM 668 C CA . LYS A 1 91 ? -12.222 -5.655 24.329 1.00 61.56 91 LYS A CA 1
ATOM 669 C C . LYS A 1 91 ? -13.740 -5.731 24.119 1.00 61.56 91 LYS A C 1
ATOM 671 O O . LYS A 1 91 ? -14.383 -6.676 24.568 1.00 61.56 91 LYS A O 1
ATOM 676 N N . GLN A 1 92 ? -14.332 -4.765 23.420 1.00 71.94 92 GLN A N 1
ATOM 677 C CA . GLN A 1 92 ? -15.694 -4.951 22.905 1.00 71.94 92 GLN A CA 1
ATOM 678 C C . GLN A 1 92 ? -15.688 -5.935 21.721 1.00 71.94 92 GLN A C 1
ATOM 680 O O . GLN A 1 92 ? -14.794 -5.929 20.868 1.00 71.94 92 GLN A O 1
ATOM 685 N N . GLN A 1 93 ? -16.686 -6.818 21.668 1.00 73.56 93 GLN A N 1
ATOM 686 C CA . GLN A 1 93 ? -16.784 -7.860 20.639 1.00 73.56 93 GLN A CA 1
ATOM 687 C C . GLN A 1 93 ? -17.007 -7.267 19.237 1.00 73.56 93 GLN A C 1
ATOM 689 O O . GLN A 1 93 ? -16.408 -7.731 18.266 1.00 73.56 93 GLN A O 1
ATOM 694 N N . GLU A 1 94 ? -17.796 -6.195 19.142 1.00 74.56 94 GLU A N 1
ATOM 695 C CA . GLU A 1 94 ? -18.008 -5.427 17.909 1.00 74.56 94 GLU A CA 1
ATOM 696 C C . GLU A 1 94 ? -16.705 -4.799 17.396 1.00 74.56 94 GLU A C 1
ATOM 698 O O . GLU A 1 94 ? -16.359 -4.924 16.222 1.00 74.56 94 GLU A O 1
ATOM 703 N N . TYR A 1 95 ? -15.902 -4.250 18.308 1.00 76.69 95 TYR A N 1
ATOM 704 C CA . TYR A 1 95 ? -14.591 -3.695 17.994 1.00 76.69 95 TYR A CA 1
ATOM 705 C C . TYR A 1 95 ? -13.632 -4.748 17.408 1.00 76.69 95 TYR A C 1
ATOM 707 O O . TYR A 1 95 ? -12.973 -4.519 16.392 1.00 76.69 95 TYR A O 1
ATOM 715 N N . SER A 1 96 ? -13.604 -5.947 17.997 1.00 80.12 96 SER A N 1
ATOM 716 C CA . SER A 1 96 ? -12.779 -7.057 17.497 1.00 80.12 96 SER A CA 1
ATOM 717 C C . SER A 1 96 ? -13.215 -7.524 16.100 1.00 80.12 96 SER A C 1
ATOM 719 O O . SER A 1 96 ? -12.379 -7.898 15.274 1.00 80.12 96 SER A O 1
ATOM 721 N N . LYS A 1 97 ? -14.522 -7.473 15.807 1.00 85.94 97 LYS A N 1
ATOM 722 C CA . LYS A 1 97 ? -15.084 -7.801 14.490 1.00 85.94 97 LYS A CA 1
ATOM 723 C C . LYS A 1 97 ? -14.703 -6.759 13.433 1.00 85.94 97 LYS A C 1
ATOM 725 O O . LYS A 1 97 ? -14.304 -7.146 12.331 1.00 85.94 97 LYS A O 1
ATOM 730 N N . ASN A 1 98 ? -14.769 -5.470 13.764 1.00 88.00 98 ASN A N 1
ATOM 731 C CA . ASN A 1 98 ? -14.370 -4.389 12.857 1.00 88.00 98 ASN A CA 1
ATOM 732 C C . ASN A 1 98 ? -12.873 -4.445 12.556 1.00 88.00 98 ASN A C 1
ATOM 734 O O . ASN A 1 98 ? -12.485 -4.346 11.395 1.00 88.00 98 ASN A O 1
ATOM 738 N N . LEU A 1 99 ? -12.043 -4.726 13.567 1.00 86.19 99 LEU A N 1
ATOM 739 C CA . LEU A 1 99 ? -10.607 -4.925 13.381 1.00 86.19 99 LEU A CA 1
ATOM 740 C C . LEU A 1 99 ? -10.297 -6.079 12.428 1.00 86.19 99 LEU A C 1
ATOM 742 O O . LEU A 1 99 ? -9.516 -5.917 11.492 1.00 86.19 99 LEU A O 1
ATOM 746 N N . ARG A 1 100 ? -10.944 -7.233 12.618 1.00 87.81 100 ARG A N 1
ATOM 747 C CA . ARG A 1 100 ? -10.776 -8.379 11.717 1.00 87.81 100 ARG A CA 1
ATOM 748 C C . ARG A 1 100 ? -11.224 -8.050 10.291 1.00 87.81 100 ARG A C 1
ATOM 750 O O . ARG A 1 100 ? -10.541 -8.426 9.345 1.00 87.81 100 ARG A O 1
ATOM 757 N N . SER A 1 101 ? -12.340 -7.341 10.140 1.00 90.00 101 SER A N 1
ATOM 758 C CA . SER A 1 101 ? -12.866 -6.937 8.830 1.00 90.00 101 SER A CA 1
ATOM 759 C C . SER A 1 101 ? -11.936 -5.944 8.129 1.00 90.00 101 SER A C 1
ATOM 761 O O . SER A 1 101 ? -11.647 -6.119 6.951 1.00 90.00 101 SER A O 1
ATOM 763 N N . ALA A 1 102 ? -11.390 -4.965 8.857 1.00 89.50 102 ALA A N 1
ATOM 764 C CA . ALA A 1 102 ? -10.408 -4.021 8.332 1.00 89.50 102 ALA A CA 1
ATOM 765 C C . ALA A 1 102 ? -9.116 -4.722 7.894 1.00 89.50 102 ALA A C 1
ATOM 767 O O . ALA A 1 102 ? -8.616 -4.444 6.813 1.00 89.50 102 ALA A O 1
ATOM 768 N N . VAL A 1 103 ? -8.606 -5.677 8.680 1.00 89.75 103 VAL A N 1
ATOM 769 C CA . VAL A 1 103 ? -7.436 -6.484 8.293 1.00 89.75 103 VAL A CA 1
ATOM 770 C C . VAL A 1 103 ? -7.708 -7.273 7.009 1.00 89.75 103 VAL A C 1
ATOM 772 O O . VAL A 1 103 ? -6.873 -7.268 6.111 1.00 89.75 103 VAL A O 1
ATOM 775 N N . LEU A 1 104 ? -8.877 -7.913 6.890 1.00 91.25 104 LEU A N 1
ATOM 776 C CA . LEU A 1 104 ? -9.258 -8.645 5.677 1.00 91.25 104 LEU A CA 1
ATOM 777 C C . LEU A 1 104 ? -9.388 -7.723 4.462 1.00 91.25 104 LEU A C 1
ATOM 779 O O . LEU A 1 104 ? -8.916 -8.077 3.387 1.00 91.25 104 LEU A O 1
ATOM 783 N N . LEU A 1 105 ? -9.982 -6.540 4.630 1.00 92.12 105 LEU A N 1
ATOM 784 C CA . LEU A 1 105 ? -10.038 -5.533 3.575 1.00 92.12 105 LEU A CA 1
ATOM 785 C C . LEU A 1 105 ? -8.629 -5.116 3.157 1.00 92.12 105 LEU A C 1
ATOM 787 O O . LEU A 1 105 ? -8.299 -5.222 1.984 1.00 92.12 105 LEU A O 1
ATOM 791 N N . LEU A 1 106 ? -7.768 -4.727 4.096 1.00 90.00 106 LEU A N 1
ATOM 792 C CA . LEU A 1 106 ? -6.399 -4.302 3.791 1.00 90.00 106 LEU A CA 1
ATOM 793 C C . LEU A 1 106 ? -5.592 -5.389 3.066 1.00 90.00 106 LEU A C 1
ATOM 795 O O . LEU A 1 106 ? -4.863 -5.062 2.137 1.00 90.00 106 LEU A O 1
ATOM 799 N N . LEU A 1 107 ? -5.792 -6.670 3.397 1.00 89.50 107 LEU A N 1
ATOM 800 C CA . LEU A 1 107 ? -5.201 -7.790 2.652 1.00 89.50 107 LEU A CA 1
ATOM 801 C C . LEU A 1 107 ? -5.668 -7.857 1.189 1.00 89.50 107 LEU A C 1
ATOM 803 O O . LEU A 1 107 ? -4.878 -8.190 0.313 1.00 89.50 107 LEU A O 1
ATOM 807 N N . VAL A 1 108 ? -6.932 -7.532 0.901 1.00 90.50 108 VAL A N 1
ATOM 808 C CA . VAL A 1 108 ? -7.418 -7.408 -0.485 1.00 90.50 108 VAL A CA 1
ATOM 809 C C . VAL A 1 108 ? -6.817 -6.169 -1.156 1.00 90.50 108 VAL A C 1
ATOM 811 O O . VAL A 1 108 ? -6.443 -6.225 -2.325 1.00 90.50 108 VAL A O 1
ATOM 814 N N . GLY A 1 109 ? -6.671 -5.066 -0.415 1.00 88.94 109 GLY A N 1
ATOM 815 C CA . GLY A 1 109 ? -6.025 -3.840 -0.889 1.00 88.94 109 GLY A CA 1
ATOM 816 C C . GLY A 1 109 ? -4.567 -4.048 -1.310 1.00 88.94 109 GLY A C 1
ATOM 817 O O . GLY A 1 109 ? -4.140 -3.487 -2.319 1.00 88.94 109 GLY A O 1
ATOM 818 N N . GLU A 1 110 ? -3.833 -4.921 -0.614 1.00 87.75 110 GLU A N 1
ATOM 819 C CA . GLU A 1 110 ? -2.458 -5.299 -0.970 1.00 87.75 110 GLU A CA 1
ATOM 820 C C . GLU A 1 110 ? -2.325 -5.885 -2.371 1.00 87.75 110 GLU A C 1
ATOM 822 O O . GLU A 1 110 ? -1.321 -5.652 -3.037 1.00 87.75 110 GLU A O 1
ATOM 827 N N . ILE A 1 111 ? -3.346 -6.585 -2.868 1.00 87.62 111 ILE A N 1
ATOM 828 C CA . ILE A 1 111 ? -3.333 -7.100 -4.242 1.00 87.62 111 ILE A CA 1
ATOM 829 C C . ILE A 1 111 ? -3.236 -5.931 -5.235 1.00 87.62 111 ILE A C 1
ATOM 831 O O . ILE A 1 111 ? -2.498 -6.005 -6.218 1.00 87.62 111 ILE A O 1
ATOM 835 N N . GLY A 1 112 ? -3.915 -4.816 -4.946 1.00 87.12 112 GLY A N 1
ATOM 836 C CA . GLY A 1 112 ? -3.793 -3.576 -5.711 1.00 87.12 112 GLY A CA 1
ATOM 837 C C . GLY A 1 112 ? -2.381 -2.992 -5.667 1.00 87.12 112 GLY A C 1
ATOM 838 O O . GLY A 1 112 ? -1.831 -2.630 -6.710 1.00 87.12 112 GLY A O 1
ATOM 839 N N . TYR A 1 113 ? -1.755 -2.967 -4.487 1.00 85.31 113 TYR A N 1
ATOM 840 C CA . TYR A 1 113 ? -0.372 -2.502 -4.336 1.00 85.31 113 TYR A CA 1
ATOM 841 C C . TYR A 1 113 ? 0.650 -3.421 -5.019 1.00 85.31 113 TYR A C 1
ATOM 843 O O . TYR A 1 113 ? 1.646 -2.937 -5.562 1.00 85.31 113 TYR A O 1
ATOM 851 N N . TRP A 1 114 ? 0.390 -4.727 -5.081 1.00 84.62 114 TRP A N 1
ATOM 852 C CA . TRP A 1 114 ? 1.196 -5.661 -5.865 1.00 84.62 114 TRP A CA 1
ATOM 853 C C . TRP A 1 114 ? 1.090 -5.383 -7.356 1.00 84.62 114 TRP A C 1
ATOM 855 O O . TRP A 1 114 ? 2.118 -5.300 -8.019 1.00 84.62 114 TRP A O 1
ATOM 865 N N . ILE A 1 115 ? -0.120 -5.168 -7.882 1.00 83.88 115 ILE A N 1
ATOM 866 C CA . ILE A 1 115 ? -0.318 -4.781 -9.287 1.00 83.88 115 ILE A CA 1
ATOM 867 C C . ILE A 1 115 ? 0.409 -3.466 -9.578 1.00 83.88 115 ILE A C 1
ATOM 869 O O . ILE A 1 115 ? 1.116 -3.359 -10.581 1.00 83.88 115 ILE A O 1
ATOM 873 N N . TYR A 1 116 ? 0.293 -2.489 -8.676 1.00 81.94 116 TYR A N 1
ATOM 874 C CA . TYR A 1 116 ? 1.017 -1.226 -8.763 1.00 81.94 116 TYR A CA 1
ATOM 875 C C . TYR A 1 116 ? 2.534 -1.425 -8.864 1.00 81.94 116 TYR A C 1
ATOM 877 O O . TYR A 1 116 ? 3.159 -0.781 -9.704 1.00 81.94 116 TYR A O 1
ATOM 885 N N . SER A 1 117 ? 3.116 -2.320 -8.060 1.00 78.38 117 SER A N 1
ATOM 886 C CA . SER A 1 117 ? 4.558 -2.589 -8.055 1.00 78.38 117 SER A CA 1
ATOM 887 C C . SER A 1 117 ? 5.013 -3.425 -9.258 1.00 78.38 117 SER A C 1
ATOM 889 O O . SER A 1 117 ? 6.028 -3.108 -9.877 1.00 78.38 117 SER A O 1
ATOM 891 N N . ALA A 1 118 ? 4.258 -4.464 -9.617 1.00 79.06 118 ALA A N 1
ATOM 892 C CA . ALA A 1 118 ? 4.614 -5.441 -10.641 1.00 79.06 118 ALA A CA 1
ATOM 893 C C . ALA A 1 118 ? 4.437 -4.914 -12.071 1.00 79.06 118 ALA A C 1
ATOM 895 O O . ALA A 1 118 ? 5.273 -5.175 -12.933 1.00 79.06 118 ALA A O 1
ATOM 896 N N . ALA A 1 119 ? 3.362 -4.165 -12.338 1.00 77.69 119 ALA A N 1
ATOM 897 C CA . ALA A 1 119 ? 3.022 -3.739 -13.694 1.00 77.69 119 ALA A CA 1
ATOM 898 C C . ALA A 1 119 ? 4.092 -2.835 -14.345 1.00 77.69 119 ALA A C 1
ATOM 900 O O . ALA A 1 119 ? 4.447 -3.100 -15.492 1.00 77.69 119 ALA A O 1
ATOM 901 N N . PRO A 1 120 ? 4.688 -1.839 -13.657 1.00 70.81 120 PRO A N 1
ATOM 902 C CA . PRO A 1 120 ? 5.780 -1.047 -14.219 1.00 70.81 120 PRO A CA 1
ATOM 903 C C . PRO A 1 120 ? 7.037 -1.875 -14.474 1.00 70.81 120 PRO A C 1
ATOM 905 O O . PRO A 1 120 ? 7.732 -1.613 -15.443 1.00 70.81 120 PRO A O 1
ATOM 908 N N . GLN A 1 121 ? 7.313 -2.889 -13.645 1.00 73.44 121 GLN A N 1
ATOM 909 C CA . GLN A 1 121 ? 8.486 -3.763 -13.786 1.00 73.44 121 GLN A CA 1
ATOM 910 C C . GLN A 1 121 ? 8.369 -4.726 -14.976 1.00 73.44 121 GLN A C 1
ATOM 912 O O . GLN A 1 121 ? 9.383 -5.204 -15.474 1.00 73.44 121 GLN A O 1
ATOM 917 N N . ALA A 1 122 ? 7.153 -4.982 -15.470 1.00 69.56 122 ALA A N 1
ATOM 918 C CA . ALA A 1 122 ? 6.924 -5.772 -16.681 1.00 69.56 122 ALA A CA 1
ATOM 919 C C . ALA A 1 122 ? 7.358 -5.043 -17.970 1.00 69.56 122 ALA A C 1
ATOM 921 O O . ALA A 1 122 ? 7.301 -5.612 -19.060 1.00 69.56 122 ALA A O 1
ATOM 922 N N . THR A 1 123 ? 7.777 -3.779 -17.865 1.00 66.25 123 THR A N 1
ATOM 923 C CA . THR A 1 123 ? 8.151 -2.932 -18.997 1.00 66.25 123 THR A CA 1
ATOM 924 C C . THR A 1 123 ? 9.382 -2.097 -18.658 1.00 66.25 123 THR A C 1
ATOM 926 O O . THR A 1 123 ? 9.459 -1.533 -17.576 1.00 66.25 123 THR A O 1
ATOM 929 N N . ASP A 1 124 ? 10.331 -1.952 -19.582 1.00 64.88 124 ASP A N 1
ATOM 930 C CA . ASP A 1 124 ? 11.561 -1.167 -19.365 1.00 64.88 124 ASP A CA 1
ATOM 931 C C . ASP A 1 124 ? 11.310 0.354 -19.492 1.00 64.88 124 ASP A C 1
ATOM 933 O O . ASP A 1 124 ? 11.883 1.069 -20.317 1.00 64.88 124 ASP A O 1
ATOM 937 N N . ILE A 1 125 ? 10.332 0.8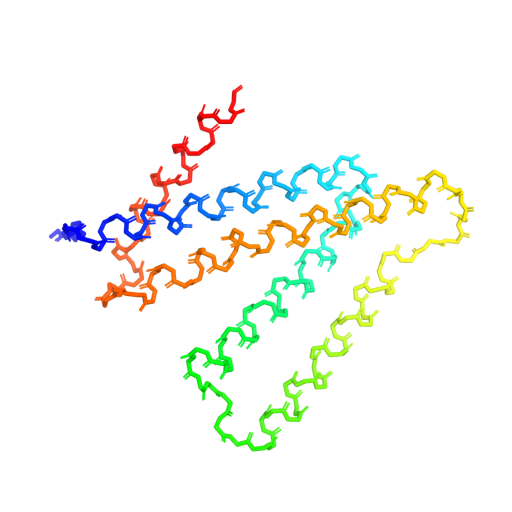60 -18.738 1.00 66.19 125 ILE A N 1
ATOM 938 C CA . ILE A 1 125 ? 9.957 2.272 -18.721 1.00 66.19 125 ILE A CA 1
ATOM 939 C C . ILE A 1 125 ? 10.668 2.925 -17.545 1.00 66.19 125 ILE A C 1
ATOM 941 O O . ILE A 1 125 ? 10.419 2.590 -16.389 1.00 66.19 125 ILE A O 1
ATOM 945 N N . GLY A 1 126 ? 11.494 3.934 -17.817 1.00 68.31 126 GLY A N 1
ATOM 946 C CA . GLY A 1 126 ? 12.023 4.781 -16.748 1.00 68.31 126 GLY A CA 1
ATOM 947 C C . GLY A 1 126 ? 10.878 5.387 -15.925 1.00 68.31 126 GLY A C 1
ATOM 948 O O . GLY A 1 126 ? 9.969 5.986 -16.500 1.00 68.31 126 GLY A O 1
ATOM 949 N N . GLY A 1 127 ? 10.927 5.265 -14.593 1.00 68.75 127 GLY A N 1
ATOM 950 C CA . GLY A 1 127 ? 9.810 5.605 -13.692 1.00 68.75 127 GLY A CA 1
ATOM 951 C C . GLY A 1 127 ? 9.214 7.005 -13.895 1.00 68.75 127 GLY A C 1
ATOM 952 O O . GLY A 1 127 ? 8.007 7.192 -13.781 1.00 68.75 127 GLY A O 1
ATOM 953 N N . PHE A 1 128 ? 10.026 7.978 -14.319 1.00 72.94 128 PHE A N 1
ATOM 954 C CA . PHE A 1 128 ? 9.557 9.330 -14.637 1.00 72.94 128 PHE A CA 1
ATOM 955 C C . PHE A 1 128 ? 8.607 9.392 -15.850 1.00 72.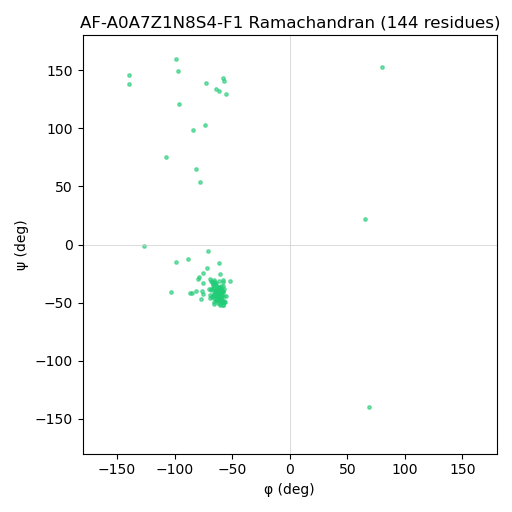94 128 PHE A C 1
ATOM 957 O O . PHE A 1 128 ? 7.705 10.223 -15.892 1.00 72.94 128 PHE A O 1
ATOM 964 N N . LYS A 1 129 ? 8.767 8.494 -16.830 1.00 77.06 129 LYS A N 1
ATOM 965 C CA . LYS A 1 129 ? 7.864 8.376 -17.988 1.00 77.06 129 LYS A CA 1
ATOM 966 C C . LYS A 1 129 ? 6.575 7.625 -17.648 1.00 77.06 129 LYS A C 1
ATOM 968 O O . LYS A 1 129 ? 5.553 7.885 -18.276 1.00 77.06 129 LYS A O 1
ATOM 973 N N . ALA A 1 130 ? 6.618 6.717 -16.672 1.00 78.38 130 ALA A N 1
ATOM 974 C CA . ALA A 1 130 ? 5.449 5.972 -16.205 1.00 78.38 130 ALA A CA 1
ATOM 975 C C . ALA A 1 130 ? 4.517 6.824 -15.325 1.00 78.38 130 ALA A C 1
ATOM 977 O O . ALA A 1 130 ? 3.318 6.560 -15.278 1.00 78.38 130 ALA A O 1
ATOM 978 N N . PHE A 1 131 ? 5.043 7.878 -14.690 1.00 83.94 131 PHE A N 1
ATOM 979 C CA . PHE A 1 131 ? 4.316 8.705 -13.725 1.00 83.94 131 PHE A CA 1
ATOM 980 C C . PHE A 1 131 ? 3.018 9.322 -14.272 1.00 83.94 131 PHE A C 1
ATOM 982 O O . PHE A 1 131 ? 1.966 9.205 -13.649 1.00 83.94 131 PHE A O 1
ATOM 989 N N . LEU A 1 132 ? 3.065 9.962 -15.447 1.00 87.00 132 LEU A N 1
ATOM 990 C CA . LEU A 1 132 ? 1.882 10.615 -16.023 1.00 87.00 132 LEU A CA 1
ATOM 991 C C . LEU A 1 132 ? 0.787 9.595 -16.408 1.00 87.00 132 LEU A C 1
ATOM 993 O O . LEU A 1 132 ? -0.351 9.762 -15.970 1.00 87.00 132 LEU A O 1
ATOM 997 N N . PRO A 1 133 ? 1.089 8.509 -17.147 1.00 86.50 133 PRO A N 1
ATOM 998 C CA . PRO A 1 133 ? 0.126 7.429 -17.356 1.00 86.50 133 PRO A CA 1
ATOM 999 C C . PRO A 1 133 ? -0.390 6.796 -16.054 1.00 86.50 133 PRO A C 1
ATOM 1001 O O . PRO A 1 133 ? -1.580 6.521 -15.956 1.00 86.50 133 PRO A O 1
ATOM 1004 N N . GLN A 1 134 ? 0.449 6.610 -15.030 1.00 88.06 134 GLN A N 1
ATOM 1005 C CA . GLN A 1 134 ? -0.004 6.121 -13.722 1.00 88.06 134 GLN A CA 1
ATOM 1006 C C . GLN A 1 134 ? -1.039 7.058 -13.096 1.00 88.06 134 GLN A C 1
ATOM 1008 O O . GLN A 1 134 ? -2.099 6.597 -12.680 1.00 88.06 134 GLN A O 1
ATOM 1013 N N . ALA A 1 135 ? -0.783 8.368 -13.084 1.00 89.25 135 ALA A N 1
ATOM 1014 C CA . ALA A 1 135 ? -1.725 9.351 -12.556 1.00 89.25 135 ALA 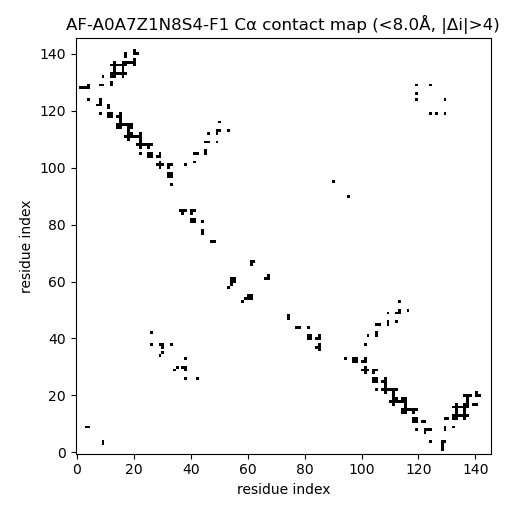A CA 1
ATOM 1015 C C . ALA A 1 135 ? -3.072 9.318 -13.301 1.00 89.25 135 ALA A C 1
ATOM 1017 O O . ALA A 1 135 ? -4.126 9.376 -12.671 1.00 89.25 135 ALA A O 1
ATOM 1018 N N . ILE A 1 136 ? -3.058 9.145 -14.627 1.00 90.81 136 ILE A N 1
ATOM 1019 C CA . ILE A 1 136 ? -4.285 8.971 -15.421 1.00 90.81 136 ILE A CA 1
ATOM 1020 C C . ILE A 1 136 ? -5.039 7.710 -14.979 1.00 90.81 136 ILE A C 1
ATOM 1022 O O . ILE A 1 136 ? -6.246 7.766 -14.759 1.00 90.81 136 ILE A O 1
ATOM 1026 N N . GLY A 1 137 ? -4.335 6.589 -14.797 1.00 89.69 137 GLY A N 1
ATOM 1027 C CA . GLY A 1 137 ? -4.928 5.345 -14.300 1.00 89.69 137 GLY A CA 1
ATOM 1028 C C . GLY A 1 137 ? -5.581 5.513 -12.925 1.00 89.69 137 GLY A C 1
ATOM 1029 O O . GLY A 1 137 ? -6.686 5.016 -12.704 1.00 89.69 137 GLY A O 1
ATOM 1030 N N . MET A 1 138 ? -4.944 6.275 -12.029 1.00 93.38 138 MET A N 1
ATOM 1031 C CA . MET A 1 138 ? -5.504 6.599 -10.714 1.00 93.38 138 MET A CA 1
ATOM 1032 C C . MET A 1 138 ? -6.804 7.403 -10.829 1.00 93.38 138 MET A C 1
ATOM 1034 O O . MET A 1 138 ? -7.792 7.070 -10.177 1.00 93.38 138 MET A O 1
ATOM 1038 N N . VAL A 1 139 ? -6.821 8.434 -11.681 1.00 93.31 139 VAL A N 1
ATOM 1039 C CA . VAL A 1 139 ? -8.003 9.284 -11.898 1.00 93.31 139 VAL A CA 1
ATOM 1040 C C . VAL A 1 139 ? -9.154 8.491 -12.512 1.00 93.31 139 VAL A C 1
ATOM 1042 O O . VAL A 1 139 ? -10.282 8.631 -12.053 1.00 93.31 139 VAL A O 1
ATOM 1045 N N . ILE A 1 140 ? -8.892 7.633 -13.503 1.00 92.31 140 ILE A N 1
ATOM 1046 C CA . ILE A 1 140 ? -9.932 6.804 -14.135 1.00 92.31 140 ILE A CA 1
ATOM 1047 C C . ILE A 1 140 ? -10.643 5.944 -13.087 1.00 92.31 140 ILE A C 1
ATOM 1049 O O . ILE A 1 140 ? -11.870 5.940 -13.027 1.00 92.31 140 ILE A O 1
ATOM 1053 N N . VAL A 1 141 ? -9.886 5.247 -12.236 1.00 92.94 141 VAL A N 1
ATOM 1054 C CA . VAL A 1 141 ? -10.475 4.415 -11.177 1.00 92.94 141 VAL A CA 1
ATOM 1055 C C . VAL A 1 141 ? -11.236 5.261 -10.160 1.00 92.94 141 VAL A C 1
ATOM 1057 O O . VAL A 1 141 ? -12.329 4.872 -9.760 1.00 92.94 141 VAL A O 1
ATOM 1060 N N . ALA A 1 142 ? -10.704 6.424 -9.775 1.00 90.06 142 ALA A N 1
ATOM 1061 C CA . ALA A 1 142 ? -11.387 7.329 -8.854 1.00 90.06 142 ALA A CA 1
ATOM 1062 C C . ALA A 1 142 ? -12.729 7.830 -9.415 1.00 90.06 142 ALA A C 1
ATOM 1064 O O . ALA A 1 142 ? -13.712 7.855 -8.685 1.00 90.06 142 ALA A O 1
ATOM 1065 N N . VAL A 1 143 ? -12.788 8.175 -10.705 1.00 92.69 143 VAL A N 1
ATOM 1066 C CA . VAL A 1 143 ? -14.020 8.623 -11.379 1.00 92.69 143 VAL A CA 1
ATOM 1067 C C . VAL A 1 143 ? -15.037 7.492 -11.518 1.00 92.69 143 VAL A C 1
ATOM 1069 O O . VAL A 1 143 ? -16.223 7.736 -11.364 1.00 92.69 143 VAL A O 1
ATOM 1072 N N . ILE A 1 144 ? -14.598 6.261 -11.796 1.00 91.38 144 ILE A N 1
ATOM 1073 C CA . ILE A 1 144 ? -15.497 5.095 -11.876 1.00 91.38 144 ILE A CA 1
ATOM 1074 C C . ILE A 1 144 ? -16.061 4.725 -10.497 1.00 91.38 144 ILE A C 1
ATOM 1076 O O . ILE A 1 144 ? -17.155 4.174 -10.406 1.00 91.38 144 ILE A O 1
ATOM 1080 N N . TYR A 1 145 ? -15.294 4.968 -9.434 1.00 86.75 145 TYR A N 1
ATOM 1081 C CA . TYR A 1 145 ? -15.704 4.678 -8.063 1.00 86.75 145 TYR A CA 1
ATOM 1082 C C . TYR A 1 145 ? -16.648 5.733 -7.463 1.00 86.75 145 TYR A C 1
ATOM 1084 O O . TYR A 1 145 ? -17.427 5.383 -6.576 1.00 86.75 145 TYR A O 1
ATOM 1092 N N . ALA A 1 146 ? -16.532 6.993 -7.900 1.00 78.44 146 ALA A N 1
ATOM 1093 C CA . ALA A 1 146 ? -17.357 8.118 -7.453 1.00 78.44 146 ALA A CA 1
ATOM 1094 C C . ALA A 1 146 ? -18.837 7.940 -7.827 1.00 78.44 146 ALA A C 1
ATOM 1096 O O . ALA A 1 146 ? -19.680 8.293 -6.972 1.00 78.44 146 ALA A O 1
#

InterPro domains:
  IPR010651 Sugar transport protein [PF06800] (8-146)
  IPR037185 Multidrug transporter EmrE superfamily [SSF103481] (5-90)

Mean predicted aligned error: 6.64 Å

Sequence (146 aa):
GIGLPGGMALVFSLISGAGWAFGQIITFKAFELVGSSRAMPITTAFQLLGASLWGVFALGNWPGITNKIIGFLALLVILIGARMTVWTETKQQEYSKNLRSAVLLLLVGEIGYWIYSAAPQATDIGGFKAFLPQAIGMVIVAVIYA

Foldseek 3Di:
DLDADDDLLLVLLLQLLLLLLLLVVLLVVLCVLQHPQLSVLLLVLLLLVLVLVCCCPVVVVQVDPVSVVVSVVVSVVSVVVSCVSNDDPDPDPSSVVSVVVSNVSNVVSSSSNNSNVVSNVVDPDDVVSSVVSSVVSSVVNVVVVD

Radius of gyration: 17.56 Å; Cα contacts (8 Å, |Δi|>4): 166; chains: 1; bounding box: 41×33×53 Å

Solvent-accessible surface area (backbone atoms only — not comparable to full-atom values): 7518 Å² total; per-residue (Å²): 128,89,70,74,56,66,68,69,51,34,53,29,16,22,49,12,15,29,18,37,37,50,17,49,54,33,45,52,57,20,26,75,54,57,35,57,82,33,38,50,41,49,48,51,39,49,50,53,48,52,54,48,52,43,37,43,71,77,68,46,75,49,82,44,72,66,50,44,52,54,50,52,51,52,53,52,52,44,49,52,50,27,53,61,66,52,58,71,89,79,84,47,70,68,58,56,51,31,47,52,50,27,53,55,40,39,59,58,16,46,55,17,46,47,39,29,60,49,33,46,71,77,36,101,59,59,67,82,53,36,46,62,42,16,52,50,18,25,49,53,46,51,61,74,72,106

Organism: Staphylococcus aureus (NCBI:txid1280)

Nearest PDB structures (foldseek):
  2yfb-assembly1_A  TM=3.303E-01  e=1.653E+00  Pseudomonas putida KT2440
  5jdl-assembly1_A  TM=2.658E-01  e=1.737E+00  Methanocaldococcus jannaschii DSM 2661

pLDDT: mean 84.12, std 9.01, range [45.38, 93.38]

Secondary structure (DSSP, 8-state):
--PPPPTHHHHHHHHHHHHHHHHHHHHHHHHHHH-HHHHHHHHHHHHHHHHHHHHHHTS----SHHHHHHHHHHHHHHHHHHHHHH--S---HHHHHHHHHHHHHHHHHHHHHHHHHHHHHTTT--HHHHHHHHHHHHHHHHHHH-